Protein AF-A0A1A7BSP9-F1 (afdb_monomer_lite)

Foldseek 3Di:
DDDDDPDDDDDDDDPDDDPPPDPPDLPPPPVVLVCLLVVLVVLLVVLVVLVVVQVVLVPDPPRDPVNNVVSVVVNVVSLVVLVVVLVVNCVNRNQDPDPSSNVSSCSNVVPND

Secondary structure (DSSP, 8-state):
-----------------------------HHHHHTHHHHHHHHHHHHHHHHHHHHHHHH-TT--HHHHHHHHHHHHHHHHHHHHHHHHHHHHH-S-SSHHHHHHHHHHHHS--

Structure (mmCIF, N/CA/C/O backbone):
data_AF-A0A1A7BSP9-F1
#
_entry.id   AF-A0A1A7BSP9-F1
#
loop_
_atom_site.group_PDB
_atom_site.id
_atom_site.type_symbol
_atom_site.label_atom_id
_atom_site.label_alt_id
_atom_site.label_comp_id
_atom_site.label_asym_id
_atom_site.label_entity_id
_atom_site.label_seq_id
_atom_site.pdbx_PDB_ins_code
_atom_site.Cartn_x
_atom_site.Cartn_y
_atom_site.Cartn_z
_atom_site.occupancy
_atom_site.B_iso_or_equiv
_atom_site.auth_seq_id
_atom_site.auth_comp_id
_atom_site.auth_asym_id
_atom_site.auth_atom_id
_atom_site.pdbx_PDB_model_num
ATOM 1 N N . MET A 1 1 ? 45.040 -60.917 -50.921 1.00 47.97 1 MET A N 1
ATOM 2 C CA . MET A 1 1 ? 44.524 -59.546 -50.684 1.00 47.97 1 MET A CA 1
ATOM 3 C C . MET A 1 1 ? 43.172 -59.456 -51.381 1.00 47.97 1 MET A C 1
ATOM 5 O O . MET A 1 1 ? 43.132 -59.882 -52.527 1.00 47.97 1 MET A O 1
ATOM 9 N N . PRO A 1 2 ? 42.076 -59.061 -50.706 1.00 43.91 2 PRO A N 1
ATOM 10 C CA . PRO A 1 2 ? 41.946 -57.713 -50.162 1.00 43.91 2 PRO A CA 1
ATOM 11 C C . PRO A 1 2 ? 41.375 -57.627 -48.736 1.00 43.91 2 PRO A C 1
ATOM 13 O O . PRO A 1 2 ? 40.598 -58.447 -48.258 1.00 43.91 2 PRO A O 1
ATOM 16 N N . SER A 1 3 ? 41.803 -56.557 -48.085 1.00 45.91 3 SER A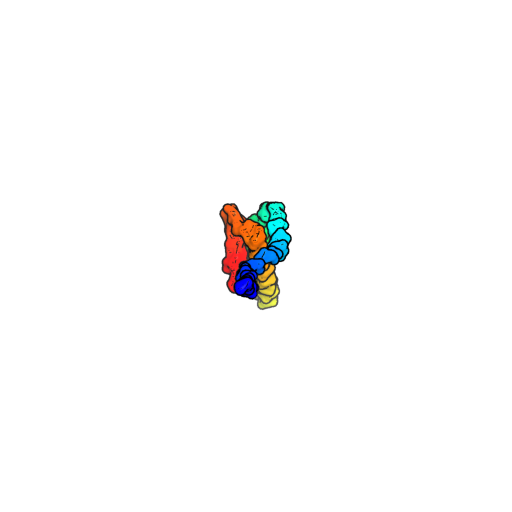 N 1
ATOM 17 C CA . SER A 1 3 ? 41.322 -55.975 -46.842 1.00 45.91 3 SER A CA 1
ATOM 18 C C . SER A 1 3 ? 39.905 -55.409 -46.983 1.00 45.91 3 SER A C 1
ATOM 20 O O . SER A 1 3 ? 39.665 -54.561 -47.839 1.00 45.91 3 SER A O 1
ATOM 22 N N . SER A 1 4 ? 38.995 -55.787 -46.084 1.00 44.28 4 SER A N 1
ATOM 23 C CA . SER A 1 4 ? 37.747 -55.050 -45.852 1.00 44.28 4 SER A CA 1
ATOM 24 C C . SER A 1 4 ? 37.507 -54.915 -44.349 1.00 44.28 4 SER A C 1
ATOM 26 O O . SER A 1 4 ? 36.834 -55.726 -43.719 1.00 44.28 4 SER A O 1
ATOM 28 N N . TRP A 1 5 ? 38.128 -53.897 -43.752 1.00 45.84 5 TRP A N 1
ATOM 29 C CA . TRP A 1 5 ? 37.818 -53.450 -42.397 1.00 45.84 5 TRP A CA 1
ATOM 30 C C . TRP A 1 5 ? 36.715 -52.392 -42.488 1.00 45.84 5 TRP A C 1
ATOM 32 O O . TRP A 1 5 ? 36.930 -51.287 -42.985 1.00 45.84 5 TRP A O 1
ATOM 42 N N . LYS A 1 6 ? 35.513 -52.737 -42.015 1.00 45.28 6 LYS A N 1
ATOM 43 C CA . LYS A 1 6 ? 34.401 -51.799 -41.814 1.00 45.28 6 LYS A CA 1
ATOM 44 C C . LYS A 1 6 ? 34.751 -50.831 -40.677 1.00 45.28 6 LYS A C 1
ATOM 46 O O . LYS A 1 6 ? 34.528 -51.133 -39.507 1.00 45.28 6 LYS A O 1
ATOM 51 N N . GLY A 1 7 ? 35.257 -49.651 -41.024 1.00 43.94 7 GLY A N 1
ATOM 52 C CA . GLY A 1 7 ? 35.350 -48.509 -40.115 1.00 43.94 7 GLY A CA 1
ATOM 53 C C . GLY A 1 7 ? 33.968 -47.891 -39.892 1.00 43.94 7 GLY A C 1
ATOM 54 O O . GLY A 1 7 ? 33.456 -47.163 -40.737 1.00 43.94 7 GLY A O 1
ATOM 55 N N . ARG A 1 8 ? 33.341 -48.204 -38.756 1.00 44.47 8 ARG A N 1
ATOM 56 C CA . ARG A 1 8 ? 32.070 -47.618 -38.315 1.00 44.47 8 ARG A CA 1
ATOM 57 C C . ARG A 1 8 ? 32.358 -46.221 -37.745 1.00 44.47 8 ARG A C 1
ATOM 59 O O . ARG A 1 8 ? 32.873 -46.101 -36.640 1.00 44.47 8 ARG A O 1
ATOM 66 N N . SER A 1 9 ? 32.066 -45.169 -38.509 1.00 40.06 9 SER A N 1
ATOM 67 C CA . SER A 1 9 ? 32.179 -43.780 -38.043 1.00 40.06 9 SER A CA 1
ATOM 68 C C . SER A 1 9 ? 31.012 -43.460 -37.104 1.00 40.06 9 SER A C 1
ATOM 70 O O . SER A 1 9 ? 29.881 -43.283 -37.549 1.00 40.06 9 SER A O 1
ATOM 72 N N . VAL A 1 10 ? 31.270 -43.418 -35.796 1.00 47.06 10 VAL A N 1
ATOM 73 C CA . VAL A 1 10 ? 30.320 -42.896 -34.804 1.00 47.06 10 VAL A CA 1
ATOM 74 C C . VAL A 1 10 ? 30.547 -41.390 -34.717 1.00 47.06 10 VAL A C 1
ATOM 76 O O . VAL A 1 10 ? 31.463 -40.928 -34.037 1.00 47.06 10 VAL A O 1
ATOM 79 N N . LYS A 1 11 ? 29.748 -40.608 -35.451 1.00 45.81 11 LYS A N 1
ATOM 80 C CA . LYS A 1 11 ? 29.733 -39.151 -35.294 1.00 45.81 11 LYS A CA 1
ATOM 81 C C . LYS A 1 11 ? 28.844 -38.772 -34.110 1.00 45.81 11 LYS A C 1
ATOM 83 O O . LYS A 1 11 ? 27.693 -39.183 -34.007 1.00 45.81 11 LYS A O 1
ATOM 88 N N . LYS A 1 12 ? 29.468 -38.021 -33.206 1.00 51.72 12 LYS A N 1
ATOM 89 C CA . LYS A 1 12 ? 28.961 -37.489 -31.944 1.00 51.72 12 LYS A CA 1
ATOM 90 C C . LYS A 1 12 ? 27.727 -36.600 -32.140 1.00 51.72 12 LYS A C 1
ATOM 92 O O . LYS A 1 12 ? 27.686 -35.798 -33.064 1.00 51.72 12 LYS A O 1
ATOM 97 N N . GLN A 1 13 ? 26.789 -36.769 -31.209 1.00 54.16 13 GLN A N 1
ATOM 98 C CA . GLN A 1 13 ? 25.904 -35.771 -30.596 1.00 54.16 13 GLN A CA 1
ATOM 99 C C . GLN A 1 13 ? 25.735 -34.425 -31.318 1.00 54.16 13 GLN A C 1
ATOM 101 O O . GLN A 1 13 ? 26.645 -33.604 -31.316 1.00 54.16 13 GLN A O 1
ATOM 106 N N . MET A 1 14 ? 24.497 -34.137 -31.722 1.00 41.16 14 MET A N 1
ATOM 107 C CA . MET A 1 14 ? 23.875 -32.830 -31.491 1.00 41.16 14 MET A CA 1
ATOM 108 C C . MET A 1 14 ? 22.387 -33.048 -31.201 1.00 41.16 14 MET A C 1
ATOM 110 O O . MET A 1 14 ? 21.580 -33.212 -32.109 1.00 41.16 14 MET A O 1
ATOM 114 N N . ILE A 1 15 ? 22.033 -33.087 -29.916 1.00 55.78 15 ILE A N 1
ATOM 115 C CA . ILE A 1 15 ? 20.659 -32.864 -29.463 1.00 55.78 15 ILE A CA 1
ATOM 116 C C . ILE A 1 15 ? 20.548 -31.358 -29.267 1.00 55.78 15 ILE A C 1
ATOM 118 O O . ILE A 1 15 ? 20.971 -30.847 -28.240 1.00 55.78 15 ILE A O 1
ATOM 122 N N . PHE A 1 16 ? 20.031 -30.648 -30.260 1.00 51.69 16 PHE A N 1
ATOM 123 C CA . PHE A 1 16 ? 19.538 -29.283 -30.098 1.00 51.69 16 PHE A CA 1
ATOM 124 C C . PHE A 1 16 ? 18.385 -29.107 -31.080 1.00 51.69 16 PHE A C 1
ATOM 126 O O . PHE A 1 16 ? 18.553 -28.705 -32.227 1.00 51.69 16 PHE A O 1
ATOM 133 N N . SER A 1 17 ? 17.189 -29.485 -30.643 1.00 42.81 17 SER A N 1
ATOM 134 C CA . SER A 1 17 ? 15.949 -29.111 -31.313 1.00 42.81 17 SER A CA 1
ATOM 135 C C . SER A 1 17 ? 15.042 -28.460 -30.283 1.00 42.81 17 SER A C 1
ATOM 137 O O . SER A 1 17 ? 14.278 -29.108 -29.581 1.00 42.81 17 SER A O 1
ATOM 139 N N . SER A 1 18 ? 15.246 -27.149 -30.181 1.00 50.06 18 SER A N 1
ATOM 140 C CA . SER A 1 18 ? 14.191 -26.143 -30.112 1.00 50.06 18 SER A CA 1
ATOM 141 C C . SER A 1 18 ? 13.090 -26.368 -29.075 1.00 50.06 18 SER A C 1
ATOM 143 O O . SER A 1 18 ? 11.931 -26.597 -29.411 1.00 50.06 18 SER A O 1
ATOM 145 N N . LEU A 1 19 ? 13.431 -26.153 -27.803 1.00 52.47 19 LEU A N 1
ATOM 146 C CA . LEU A 1 19 ? 12.480 -25.595 -26.840 1.00 52.47 19 LEU A CA 1
ATOM 147 C C . LEU A 1 19 ? 12.230 -24.129 -27.221 1.00 52.47 19 LEU A C 1
ATOM 149 O O . LEU A 1 19 ? 12.901 -23.226 -26.733 1.00 52.47 19 LEU A O 1
ATOM 153 N N . MET A 1 20 ? 11.291 -23.896 -28.136 1.00 58.47 20 MET A N 1
ATOM 154 C CA . MET A 1 20 ? 10.792 -22.557 -28.450 1.00 58.47 20 MET A CA 1
ATOM 155 C C . MET A 1 20 ? 9.272 -22.535 -28.330 1.00 58.47 20 MET A C 1
ATOM 157 O O . MET A 1 20 ? 8.550 -22.365 -29.303 1.00 58.47 20 MET A O 1
ATOM 161 N N . VAL A 1 21 ? 8.791 -22.737 -27.104 1.00 54.75 21 VAL A N 1
ATOM 162 C CA . VAL A 1 21 ? 7.409 -22.455 -26.707 1.00 54.75 21 VAL A CA 1
ATOM 163 C C . VAL A 1 21 ? 7.455 -21.855 -25.307 1.00 54.75 21 VAL A C 1
ATOM 165 O O . VAL A 1 21 ? 7.471 -22.586 -24.327 1.00 54.75 21 VAL A O 1
ATOM 168 N N . CYS A 1 22 ? 7.586 -20.528 -25.243 1.00 51.84 22 CYS A N 1
ATOM 169 C CA . CYS A 1 22 ? 7.139 -19.648 -24.151 1.00 51.84 22 CYS A CA 1
ATOM 170 C C . CYS A 1 22 ? 7.538 -18.202 -24.497 1.00 51.84 22 CYS A C 1
ATOM 172 O O . CYS A 1 22 ? 8.393 -17.602 -23.859 1.00 51.84 22 CYS A O 1
ATOM 174 N N . ALA A 1 23 ? 6.951 -17.649 -25.559 1.00 50.72 23 ALA A N 1
ATOM 175 C CA . ALA A 1 23 ? 7.022 -16.212 -25.851 1.00 50.72 23 ALA A CA 1
ATOM 176 C C . ALA A 1 23 ? 5.616 -15.614 -26.024 1.00 50.72 23 ALA A C 1
ATOM 178 O O . ALA A 1 23 ? 5.408 -14.672 -26.782 1.00 50.72 23 ALA A O 1
ATOM 179 N N . LEU A 1 24 ? 4.631 -16.188 -25.332 1.00 51.78 24 LEU A N 1
ATOM 180 C CA . LEU A 1 24 ? 3.306 -15.603 -25.200 1.00 51.78 24 LEU A CA 1
ATOM 181 C C . LEU A 1 24 ? 3.169 -15.058 -23.782 1.00 51.78 24 LEU A C 1
ATOM 183 O O . LEU A 1 24 ? 3.271 -15.816 -22.825 1.00 51.78 24 LEU A O 1
ATOM 187 N N . GLN A 1 25 ? 2.871 -13.757 -23.724 1.00 51.25 25 GLN A N 1
ATOM 188 C CA . GLN A 1 25 ? 2.446 -12.948 -22.573 1.00 51.25 25 GLN A CA 1
ATOM 189 C C . GLN A 1 25 ? 3.526 -12.079 -21.919 1.00 51.25 25 GLN A C 1
ATOM 191 O O . GLN A 1 25 ? 3.940 -12.298 -20.789 1.00 51.25 25 GLN A O 1
ATOM 196 N N . ALA A 1 26 ? 3.883 -11.000 -22.615 1.00 50.25 26 ALA A N 1
ATOM 197 C CA . ALA A 1 26 ? 4.203 -9.726 -21.970 1.00 50.25 26 ALA A CA 1
ATOM 198 C C . ALA A 1 26 ? 3.796 -8.539 -22.864 1.00 50.25 26 ALA A C 1
ATOM 200 O O . ALA A 1 26 ? 4.517 -7.559 -22.974 1.00 50.25 26 ALA A O 1
ATOM 201 N N . ASN A 1 27 ? 2.626 -8.609 -23.507 1.00 47.81 27 ASN A N 1
ATOM 202 C CA . ASN A 1 27 ? 1.888 -7.387 -23.832 1.00 47.81 27 ASN A CA 1
ATOM 203 C C . ASN A 1 27 ? 1.001 -7.092 -22.618 1.00 47.81 27 ASN A C 1
ATOM 205 O O . ASN A 1 27 ? -0.216 -7.229 -22.687 1.00 47.81 27 ASN A O 1
ATOM 209 N N . ALA A 1 28 ? 1.616 -6.751 -21.479 1.00 50.16 28 ALA A N 1
ATOM 210 C CA . ALA A 1 28 ? 0.949 -5.816 -20.586 1.00 50.16 28 ALA A CA 1
ATOM 211 C C . ALA A 1 28 ? 0.890 -4.532 -21.410 1.00 50.16 28 ALA A C 1
ATOM 213 O O . ALA A 1 28 ? 1.913 -3.927 -21.725 1.00 50.16 28 ALA A O 1
ATOM 214 N N . SER A 1 29 ? -0.293 -4.288 -21.950 1.00 53.84 29 SER A N 1
ATOM 215 C CA . SER A 1 29 ? -0.616 -3.268 -22.930 1.00 53.84 29 SER A CA 1
ATOM 216 C C . SER A 1 29 ? 0.092 -1.970 -22.554 1.00 53.84 29 SER A C 1
ATOM 218 O O . SER A 1 29 ? 0.009 -1.552 -21.405 1.00 53.84 29 SER A O 1
ATOM 220 N N . ALA A 1 30 ? 0.755 -1.285 -23.486 1.00 53.41 30 ALA A N 1
ATOM 221 C CA . ALA A 1 30 ? 1.335 0.031 -23.194 1.00 53.41 30 ALA A CA 1
ATOM 222 C C . ALA A 1 30 ? 0.301 1.008 -22.570 1.00 53.41 30 ALA A C 1
ATOM 224 O O . ALA A 1 30 ? 0.677 1.915 -21.832 1.00 53.41 30 ALA A O 1
ATOM 225 N N . SER A 1 31 ? -1.000 0.773 -22.798 1.00 57.12 31 SER A N 1
ATOM 226 C CA . SER A 1 31 ? -2.115 1.445 -22.120 1.00 57.12 31 SER A CA 1
ATOM 227 C C . SER A 1 31 ? -2.228 1.138 -20.620 1.00 57.12 31 SER A C 1
ATOM 229 O O . SER A 1 31 ? -2.508 2.045 -19.849 1.00 57.12 31 SER A O 1
ATOM 231 N N . ASP A 1 32 ? -1.962 -0.092 -20.175 1.00 69.31 32 ASP A N 1
ATOM 232 C CA . ASP A 1 32 ? -2.071 -0.488 -18.760 1.00 69.31 32 ASP A CA 1
ATOM 233 C C . ASP A 1 32 ? -1.001 0.187 -17.890 1.00 69.31 32 ASP A C 1
ATOM 235 O O . ASP A 1 32 ? -1.200 0.391 -16.688 1.00 69.31 32 ASP A O 1
ATOM 239 N N . CYS A 1 33 ? 0.126 0.554 -18.508 1.00 83.88 33 CYS A N 1
ATOM 240 C CA . CYS A 1 33 ? 1.218 1.271 -17.861 1.00 83.88 33 CYS A CA 1
ATOM 241 C C . CYS A 1 33 ? 1.096 2.793 -17.957 1.00 83.88 33 CYS A C 1
ATOM 243 O O . CYS A 1 33 ? 1.626 3.484 -17.088 1.00 83.88 33 CYS A O 1
ATOM 245 N N . ALA A 1 34 ? 0.369 3.321 -18.948 1.00 84.50 34 ALA A N 1
ATOM 246 C CA . ALA A 1 34 ? 0.093 4.755 -19.046 1.00 84.50 34 ALA A CA 1
ATOM 247 C C . ALA A 1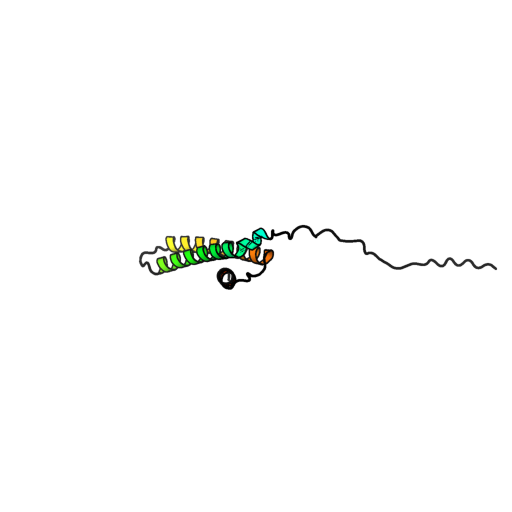 34 ? -0.655 5.273 -17.802 1.00 84.50 34 ALA A C 1
ATOM 249 O O . ALA A 1 34 ? -0.341 6.347 -17.292 1.00 84.50 34 ALA A O 1
ATOM 250 N N . ASP A 1 35 ? -1.559 4.457 -17.252 1.00 88.00 35 ASP A N 1
ATOM 251 C CA . ASP A 1 35 ? -2.356 4.797 -16.068 1.00 88.00 35 ASP A CA 1
ATOM 252 C C . ASP A 1 35 ? -1.746 4.306 -14.743 1.00 88.00 35 ASP A C 1
ATOM 254 O O . ASP A 1 35 ? -2.345 4.468 -13.674 1.00 88.00 35 ASP A O 1
ATOM 258 N N . ALA A 1 36 ? -0.545 3.713 -14.767 1.00 90.75 36 ALA A N 1
ATOM 259 C CA . ALA A 1 36 ? 0.089 3.156 -13.571 1.00 90.75 36 ALA A CA 1
ATOM 260 C C . ALA A 1 36 ? 0.256 4.208 -12.462 1.00 90.75 36 ALA A C 1
ATOM 262 O O . ALA A 1 36 ? -0.056 3.927 -11.305 1.00 90.75 36 ALA A O 1
ATOM 263 N N . GLY A 1 37 ? 0.669 5.432 -12.809 1.00 90.81 37 GLY A N 1
ATOM 264 C CA . GLY A 1 37 ? 0.806 6.537 -11.852 1.00 90.81 37 GLY A CA 1
ATOM 265 C C . GLY A 1 37 ? -0.514 6.916 -11.175 1.00 90.81 37 GLY A C 1
ATOM 266 O O . GLY A 1 37 ? -0.579 7.052 -9.953 1.00 90.81 37 GLY A O 1
ATOM 267 N N . MET A 1 38 ? -1.605 6.986 -11.945 1.00 92.81 38 MET A N 1
ATOM 268 C CA . MET A 1 38 ? -2.941 7.275 -11.413 1.00 92.81 38 MET A CA 1
ATOM 269 C C . MET A 1 38 ? -3.396 6.196 -10.425 1.00 92.81 38 MET A C 1
ATOM 271 O O . MET A 1 38 ? -3.883 6.512 -9.340 1.00 92.81 38 MET A O 1
ATOM 275 N N . ARG A 1 39 ? -3.179 4.924 -10.773 1.00 93.50 39 ARG A N 1
ATOM 276 C CA . ARG A 1 39 ? -3.515 3.778 -9.918 1.00 93.50 39 ARG A CA 1
ATOM 277 C C . ARG A 1 39 ? -2.697 3.768 -8.628 1.00 93.50 39 ARG A C 1
ATOM 279 O O . ARG A 1 39 ? -3.252 3.543 -7.557 1.00 93.50 39 ARG A O 1
ATOM 286 N N . LEU A 1 40 ? -1.394 4.038 -8.715 1.00 94.31 40 LEU A N 1
ATOM 287 C CA . LEU A 1 40 ? -0.515 4.154 -7.547 1.00 94.31 40 LEU A CA 1
ATOM 288 C C . LEU A 1 40 ? -0.964 5.280 -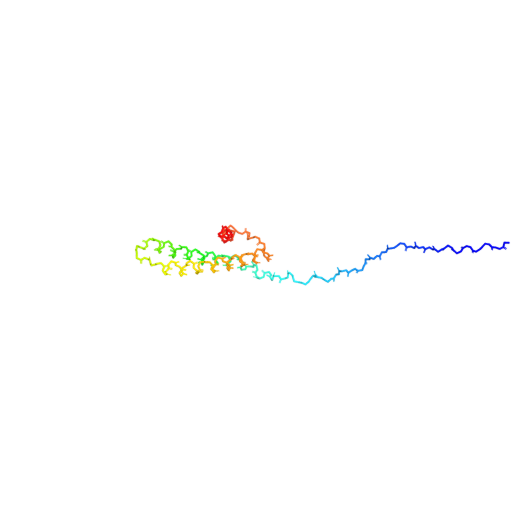6.615 1.00 94.31 40 LEU A C 1
ATOM 290 O O . LEU A 1 40 ? -1.009 5.096 -5.401 1.00 94.31 40 LEU A O 1
ATOM 294 N N . ASN A 1 41 ? -1.337 6.426 -7.180 1.00 94.44 41 ASN A N 1
ATOM 295 C CA . ASN A 1 41 ? -1.826 7.563 -6.415 1.00 94.44 41 ASN A CA 1
ATOM 296 C C . ASN A 1 41 ? -3.169 7.269 -5.721 1.00 94.44 41 ASN A C 1
ATOM 298 O O . ASN A 1 41 ? -3.328 7.622 -4.556 1.00 94.44 41 ASN A O 1
ATOM 302 N N . ASP A 1 42 ? -4.115 6.608 -6.396 1.00 93.62 42 ASP A N 1
ATOM 303 C CA . ASP A 1 42 ? -5.396 6.196 -5.794 1.00 93.62 42 ASP A CA 1
ATOM 304 C C . ASP A 1 42 ? -5.194 5.223 -4.620 1.00 93.62 42 ASP A C 1
ATOM 306 O O . ASP A 1 42 ? -5.740 5.426 -3.534 1.00 93.62 42 ASP A O 1
ATOM 310 N N . MET A 1 43 ? -4.341 4.209 -4.800 1.00 94.00 43 MET A N 1
ATOM 311 C CA . MET A 1 43 ? -3.998 3.268 -3.729 1.00 94.00 43 MET A CA 1
ATOM 312 C C . MET A 1 43 ? -3.345 3.970 -2.534 1.00 94.00 43 MET A C 1
ATOM 314 O O . MET A 1 43 ? -3.729 3.719 -1.389 1.00 94.00 43 MET A O 1
ATOM 318 N N . ALA A 1 44 ? -2.388 4.870 -2.787 1.00 93.31 44 ALA A N 1
ATOM 319 C CA . ALA A 1 44 ? -1.724 5.636 -1.734 1.00 93.31 44 ALA A CA 1
ATOM 320 C C . ALA A 1 44 ? -2.710 6.553 -0.990 1.00 93.31 44 ALA A C 1
ATOM 322 O O . ALA A 1 44 ? -2.647 6.659 0.233 1.00 93.31 44 ALA A O 1
ATOM 323 N N . GLY A 1 45 ? -3.663 7.158 -1.705 1.00 92.44 45 GLY A N 1
ATOM 324 C CA . GLY A 1 45 ? -4.724 7.968 -1.108 1.00 92.44 45 GLY A CA 1
ATOM 325 C C . GLY A 1 45 ? -5.627 7.165 -0.169 1.00 92.44 45 GLY A C 1
ATOM 326 O O . GLY A 1 45 ? -5.899 7.608 0.946 1.00 92.44 45 GLY A O 1
ATOM 327 N N . LYS A 1 46 ? -6.040 5.957 -0.574 1.00 90.38 46 LYS A N 1
ATOM 328 C CA . LYS A 1 46 ? -6.853 5.056 0.264 1.00 90.38 46 LYS A CA 1
ATOM 329 C C . LYS A 1 46 ? -6.112 4.584 1.515 1.00 90.38 46 LYS A C 1
ATOM 331 O O . LYS A 1 46 ? -6.707 4.541 2.592 1.00 90.38 46 LYS A O 1
ATOM 336 N N . ASP A 1 47 ? -4.821 4.267 1.398 1.00 91.31 47 ASP A N 1
ATOM 337 C CA . ASP A 1 47 ? -3.989 3.937 2.564 1.00 91.31 47 ASP A CA 1
ATOM 338 C C . ASP A 1 47 ? -3.885 5.132 3.526 1.00 91.31 47 ASP A C 1
ATOM 340 O O . ASP A 1 47 ? -4.126 5.001 4.728 1.00 91.31 47 ASP A O 1
ATOM 344 N N . GLN A 1 48 ? -3.617 6.327 2.991 1.00 91.44 48 GLN A N 1
ATOM 345 C CA . GLN A 1 48 ? -3.525 7.546 3.790 1.00 91.44 48 GLN A CA 1
ATOM 346 C C . GLN A 1 48 ? -4.849 7.889 4.488 1.00 91.44 48 GLN A C 1
ATOM 348 O O . GLN A 1 48 ? -4.829 8.335 5.637 1.00 91.44 48 GLN A O 1
ATOM 353 N N . GLN A 1 49 ? -5.991 7.646 3.842 1.00 93.25 49 GLN A N 1
ATOM 354 C CA . GLN A 1 49 ? -7.309 7.849 4.443 1.00 93.25 49 GLN A CA 1
ATOM 355 C C . GLN A 1 49 ? -7.500 6.980 5.693 1.00 93.25 49 GLN A C 1
ATOM 357 O O . GLN A 1 49 ? -7.891 7.495 6.740 1.00 93.25 49 GLN A O 1
ATOM 362 N N . ILE A 1 50 ? -7.159 5.688 5.635 1.00 91.06 50 ILE A N 1
ATOM 363 C CA . ILE A 1 50 ? -7.256 4.811 6.813 1.00 91.06 50 ILE A CA 1
ATOM 364 C C . ILE A 1 50 ? -6.336 5.280 7.947 1.00 91.06 50 ILE A C 1
ATOM 366 O O . ILE A 1 50 ? -6.726 5.222 9.113 1.00 91.06 50 ILE A O 1
ATOM 370 N N . ARG A 1 51 ? -5.140 5.798 7.638 1.00 88.94 51 ARG A N 1
ATOM 371 C CA . ARG A 1 51 ? -4.249 6.371 8.665 1.00 88.94 51 ARG A CA 1
ATOM 372 C C . ARG A 1 51 ? -4.865 7.587 9.340 1.00 88.94 51 ARG A C 1
ATOM 374 O O . ARG A 1 51 ? -4.769 7.728 10.554 1.00 88.94 51 ARG A O 1
ATOM 381 N N . GLN A 1 52 ? -5.505 8.460 8.567 1.00 93.06 52 GLN A N 1
ATOM 382 C CA . GLN A 1 52 ? -6.204 9.622 9.112 1.00 93.06 52 GLN A CA 1
ATOM 383 C C . GLN A 1 52 ? -7.369 9.199 10.012 1.00 93.06 52 GLN A C 1
ATOM 385 O O . GLN A 1 52 ? -7.512 9.748 11.103 1.00 93.06 52 GLN A O 1
ATOM 390 N N . GLU A 1 53 ? -8.145 8.188 9.605 1.00 92.31 53 GLU A N 1
ATOM 391 C CA . GLU A 1 53 ? -9.187 7.587 10.448 1.00 92.31 53 GLU A CA 1
ATOM 392 C C . GLU A 1 53 ? -8.597 7.027 11.754 1.00 92.31 53 GLU A C 1
ATOM 394 O O . GLU A 1 53 ? -9.174 7.225 12.824 1.00 92.31 53 GLU A O 1
ATOM 399 N N . TRP A 1 54 ? -7.423 6.387 11.692 1.00 90.44 54 TRP A N 1
ATOM 400 C CA . TRP A 1 54 ? -6.748 5.843 12.873 1.00 90.44 54 TRP A CA 1
ATOM 401 C C . TRP A 1 54 ? -6.314 6.947 13.833 1.00 90.44 54 TRP A C 1
ATOM 403 O O . TRP A 1 54 ? -6.634 6.888 15.018 1.00 90.44 54 TRP A O 1
ATOM 413 N N . TYR A 1 55 ? -5.660 7.994 13.325 1.00 90.62 55 TYR A N 1
ATOM 414 C CA . TYR A 1 55 ? -5.242 9.129 14.148 1.00 90.62 55 TYR A CA 1
ATOM 415 C C . TYR A 1 55 ? -6.428 9.875 14.762 1.00 90.62 55 TYR A C 1
ATOM 417 O O . TYR A 1 55 ? -6.367 10.270 15.925 1.00 90.62 55 TYR A O 1
ATOM 425 N N . ALA A 1 56 ? -7.522 10.036 14.015 1.00 91.12 56 ALA A N 1
ATOM 426 C CA . ALA A 1 56 ? -8.750 10.618 14.544 1.00 91.12 56 ALA A CA 1
ATOM 427 C C . ALA A 1 56 ? -9.334 9.765 15.684 1.00 91.12 56 ALA A C 1
ATOM 429 O O . ALA A 1 56 ? -9.777 10.305 16.698 1.00 91.12 56 ALA A O 1
ATOM 430 N N . LEU A 1 57 ? -9.296 8.436 15.548 1.00 89.62 57 LEU A N 1
ATOM 431 C CA . LEU A 1 57 ? -9.784 7.515 16.571 1.00 89.62 57 LEU A CA 1
ATOM 432 C C . LEU A 1 57 ? -8.874 7.463 17.808 1.00 89.62 57 LEU A C 1
ATOM 434 O O . LEU A 1 57 ? -9.376 7.343 18.922 1.00 89.62 57 LEU A O 1
ATOM 438 N N . GLU A 1 58 ? -7.555 7.581 17.642 1.00 86.31 58 GLU A N 1
ATOM 439 C CA . GLU A 1 58 ? -6.608 7.682 18.761 1.00 86.31 58 GLU A CA 1
ATOM 440 C C . GLU A 1 58 ? -6.791 8.967 19.572 1.00 86.31 58 GLU A C 1
ATOM 442 O O . GLU A 1 58 ? -6.697 8.936 20.798 1.00 86.31 58 GLU A O 1
ATOM 447 N N . GLN A 1 59 ? -7.084 10.085 18.904 1.00 87.12 59 GLN A N 1
ATOM 448 C CA . GLN A 1 59 ? -7.330 11.371 19.563 1.00 87.12 59 GLN A CA 1
ATOM 449 C C . GLN A 1 59 ? -8.720 11.453 20.209 1.00 87.12 59 GLN A C 1
ATOM 451 O O . GLN A 1 59 ? -8.955 12.293 21.081 1.00 87.12 59 GLN A O 1
ATOM 456 N N . ASN A 1 60 ? -9.650 10.583 19.813 1.00 85.44 60 ASN A N 1
ATOM 457 C CA . ASN A 1 60 ? -10.978 10.528 20.398 1.00 85.44 60 ASN A CA 1
ATOM 458 C C . ASN A 1 60 ? -10.965 9.722 21.706 1.00 85.44 60 ASN A C 1
ATOM 460 O O . ASN A 1 60 ? -10.934 8.491 21.705 1.00 85.44 60 ASN A O 1
ATOM 464 N N . SER A 1 61 ? -11.095 10.416 22.839 1.00 72.19 61 SER A N 1
ATOM 465 C CA . SER A 1 61 ? -11.168 9.805 24.175 1.00 72.19 61 SER A CA 1
ATOM 466 C C . SER A 1 61 ? -12.377 8.882 24.391 1.00 72.19 61 SER A C 1
ATOM 468 O O . SER A 1 61 ? -12.419 8.160 25.385 1.00 72.19 61 SER A O 1
ATOM 470 N N . LYS A 1 62 ? -13.350 8.882 23.470 1.00 80.94 62 LYS A N 1
ATOM 471 C CA . LYS A 1 62 ? -14.523 7.995 23.470 1.00 80.94 62 LYS A CA 1
ATOM 472 C C . LYS A 1 62 ? -14.413 6.819 22.494 1.00 80.94 62 LYS A C 1
ATOM 474 O O . LYS A 1 62 ? -15.352 6.032 22.425 1.00 80.94 62 LYS A O 1
ATOM 479 N N . GLY A 1 63 ? -13.316 6.701 21.740 1.00 78.38 63 GLY A N 1
ATOM 480 C CA . GLY A 1 63 ? -13.123 5.612 20.783 1.00 78.38 63 GLY A CA 1
ATOM 481 C C . GLY A 1 63 ? -13.154 4.249 21.475 1.00 78.38 63 GLY A C 1
ATOM 482 O O . GLY A 1 63 ? -12.348 3.970 22.366 1.00 78.38 63 GLY A O 1
ATOM 483 N N . THR A 1 64 ? -14.091 3.398 21.074 1.00 85.69 64 THR A N 1
ATOM 484 C CA . THR A 1 64 ? -14.293 2.072 21.666 1.00 85.69 64 THR A CA 1
ATOM 485 C C . THR A 1 64 ? -13.274 1.059 21.133 1.00 85.69 64 THR A C 1
ATOM 487 O O . THR A 1 64 ? -12.727 1.216 20.040 1.00 85.69 64 THR A O 1
ATOM 490 N N . SER A 1 65 ? -13.027 -0.028 21.881 1.00 87.69 65 SER A N 1
ATOM 491 C CA . SER A 1 65 ? -12.172 -1.136 21.398 1.00 87.69 65 SER A CA 1
ATOM 492 C C . SER A 1 65 ? -12.694 -1.719 20.082 1.00 87.69 65 SER A C 1
ATOM 494 O O . SER A 1 65 ? -11.919 -2.012 19.178 1.00 87.69 65 SER A O 1
ATOM 496 N N . VAL A 1 66 ? -14.021 -1.808 19.946 1.00 90.75 66 VAL A N 1
ATOM 497 C CA . VAL A 1 66 ? -14.690 -2.363 18.762 1.00 90.75 66 VAL A CA 1
ATOM 498 C C . VAL A 1 66 ? -14.402 -1.530 17.510 1.00 90.75 66 VAL A C 1
ATOM 500 O O . VAL A 1 66 ? -14.110 -2.088 16.455 1.00 90.75 66 VAL A O 1
ATOM 503 N N . GLU A 1 67 ? -14.429 -0.198 17.613 1.00 89.75 67 GLU A N 1
ATOM 504 C CA . GLU A 1 67 ? -14.092 0.691 16.492 1.00 89.75 67 GLU A CA 1
ATOM 505 C C . GLU A 1 67 ? -12.621 0.556 16.088 1.00 89.75 67 GLU A C 1
ATOM 507 O O . GLU A 1 67 ? -12.308 0.501 14.896 1.00 89.75 67 GLU A O 1
ATOM 512 N N . LYS A 1 68 ? -11.719 0.437 17.073 1.00 88.94 68 LYS A N 1
ATOM 513 C CA . LYS A 1 68 ? -10.283 0.244 16.822 1.00 88.94 68 LYS A CA 1
ATOM 514 C C . LYS A 1 68 ? -10.019 -1.080 16.114 1.00 88.94 68 LYS A C 1
ATOM 516 O O . LYS A 1 68 ? -9.294 -1.107 15.124 1.00 88.94 68 LYS A O 1
ATOM 521 N N . GLU A 1 69 ? -10.644 -2.162 16.566 1.00 92.31 69 GLU A N 1
ATOM 522 C CA . GLU A 1 69 ? -10.523 -3.486 15.948 1.00 92.31 69 GLU A CA 1
ATOM 523 C C . GLU A 1 69 ? -11.093 -3.514 14.525 1.00 92.31 69 GLU A C 1
ATOM 525 O O . GLU A 1 69 ? -10.463 -4.056 13.611 1.00 92.31 69 GLU A O 1
ATOM 530 N N . ALA A 1 70 ? -12.256 -2.894 14.304 1.00 92.19 70 ALA A N 1
ATOM 531 C CA . ALA A 1 70 ? -12.865 -2.798 12.981 1.00 92.19 70 ALA A CA 1
ATOM 532 C C . ALA A 1 70 ? -11.968 -2.027 12.000 1.00 92.19 70 ALA A C 1
ATOM 534 O O . ALA A 1 70 ? -11.748 -2.475 10.868 1.00 92.19 70 ALA A O 1
ATOM 535 N N . LEU A 1 71 ? -11.406 -0.899 12.442 1.00 91.81 71 LEU A N 1
ATOM 536 C CA . LEU A 1 71 ? -10.491 -0.097 11.640 1.00 91.81 71 LEU A CA 1
ATOM 537 C C . LEU A 1 71 ? -9.175 -0.833 11.371 1.00 91.81 71 LEU A C 1
ATOM 539 O O . LEU A 1 71 ? -8.712 -0.864 10.232 1.00 91.81 71 LEU A O 1
ATOM 543 N N . GLN A 1 72 ? -8.613 -1.507 12.374 1.00 91.00 72 GLN A N 1
ATOM 544 C CA . GLN A 1 72 ? -7.404 -2.312 12.211 1.00 91.00 72 GLN A CA 1
ATOM 545 C C . GLN A 1 72 ? -7.617 -3.460 11.214 1.00 91.00 72 GLN A C 1
ATOM 547 O O . GLN A 1 72 ? -6.739 -3.751 10.399 1.00 91.00 72 GLN A O 1
ATOM 552 N N . LYS A 1 73 ? -8.787 -4.111 11.236 1.00 92.69 73 LYS A N 1
ATOM 553 C CA . LYS A 1 73 ? -9.135 -5.155 10.265 1.00 92.69 73 LYS A CA 1
ATOM 554 C C . LYS A 1 73 ? -9.215 -4.591 8.847 1.00 92.69 73 LYS A C 1
ATOM 556 O O . LYS A 1 73 ? -8.650 -5.191 7.936 1.00 92.69 73 LYS A O 1
ATOM 561 N N . ARG A 1 74 ? -9.874 -3.441 8.663 1.00 92.75 74 ARG A N 1
ATOM 562 C CA . ARG A 1 74 ? -9.926 -2.744 7.366 1.00 92.75 74 ARG A CA 1
ATOM 563 C C . ARG A 1 74 ? -8.529 -2.384 6.873 1.00 92.75 74 ARG A C 1
ATOM 565 O O . ARG A 1 74 ? -8.216 -2.658 5.721 1.00 92.75 74 ARG A O 1
ATOM 572 N N . TRP A 1 75 ? -7.685 -1.844 7.750 1.00 90.81 75 TRP A N 1
ATOM 573 C CA . TRP A 1 75 ? -6.313 -1.486 7.407 1.00 90.81 75 TRP A CA 1
ATOM 574 C C . TRP A 1 75 ? -5.527 -2.693 6.892 1.00 90.81 75 TRP A C 1
ATOM 576 O O . TRP A 1 75 ? -4.972 -2.630 5.803 1.00 90.81 75 TRP A O 1
ATOM 586 N N . LYS A 1 76 ? -5.561 -3.830 7.598 1.00 89.88 76 LYS A N 1
ATOM 587 C CA . LYS A 1 76 ? -4.871 -5.057 7.158 1.00 89.88 76 LYS A CA 1
ATOM 588 C C . LYS A 1 76 ? -5.306 -5.531 5.769 1.00 89.88 76 LYS A C 1
ATOM 590 O O . LYS A 1 76 ? -4.479 -6.030 5.012 1.00 89.88 76 LYS A O 1
ATOM 595 N N . VAL A 1 77 ? -6.593 -5.395 5.441 1.00 90.75 77 VAL A N 1
ATOM 596 C CA . VAL A 1 77 ? -7.108 -5.748 4.110 1.00 90.75 77 VAL A CA 1
ATOM 597 C C . VAL A 1 77 ? -6.552 -4.796 3.053 1.00 90.75 77 VAL A C 1
ATOM 599 O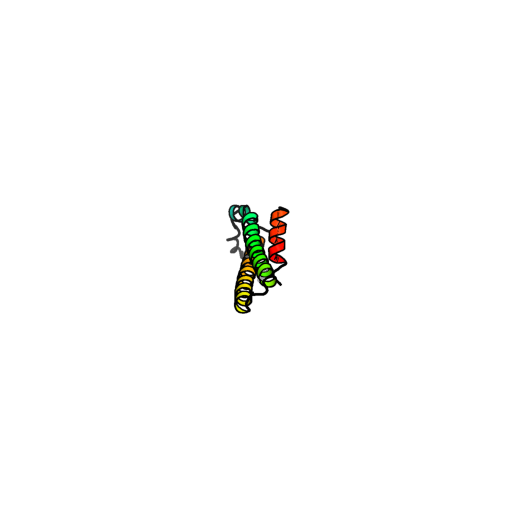 O . VAL A 1 77 ? -5.983 -5.267 2.073 1.00 90.75 77 VAL A O 1
ATOM 602 N N . ILE A 1 78 ? -6.651 -3.480 3.276 1.00 89.06 78 ILE A N 1
ATOM 603 C CA . ILE A 1 78 ? -6.139 -2.476 2.329 1.00 89.06 78 ILE A CA 1
ATOM 604 C C . ILE A 1 78 ? -4.635 -2.634 2.118 1.00 89.06 78 ILE A C 1
ATOM 606 O O . ILE A 1 78 ? -4.188 -2.639 0.977 1.00 89.06 78 ILE A O 1
ATOM 610 N N . ASP A 1 79 ? -3.861 -2.813 3.186 1.00 88.06 79 ASP A N 1
ATOM 611 C CA . ASP A 1 79 ? -2.409 -2.980 3.100 1.00 88.06 79 ASP A CA 1
ATOM 612 C C . ASP A 1 79 ? -2.032 -4.229 2.281 1.00 88.06 79 ASP A C 1
ATOM 614 O O . ASP A 1 79 ? -1.244 -4.154 1.334 1.00 88.06 79 ASP A O 1
ATOM 618 N N . GLY A 1 80 ? -2.682 -5.368 2.550 1.00 88.31 80 GLY A N 1
ATOM 619 C CA . GLY A 1 80 ? -2.456 -6.603 1.797 1.00 88.31 80 GLY A CA 1
ATOM 620 C C . GLY A 1 80 ? -2.836 -6.496 0.314 1.00 88.31 80 GLY A C 1
ATOM 621 O O . GLY A 1 80 ? -2.106 -6.980 -0.560 1.00 88.31 80 GLY A O 1
ATOM 622 N N . GLU A 1 81 ? -3.960 -5.848 0.004 1.00 91.12 81 GLU A N 1
ATOM 623 C CA . GLU A 1 81 ? -4.401 -5.614 -1.375 1.00 91.12 81 GLU A CA 1
ATOM 624 C C . GLU A 1 81 ? -3.480 -4.638 -2.112 1.00 91.12 81 GLU A C 1
ATOM 626 O O . GLU A 1 81 ? -3.088 -4.906 -3.253 1.00 91.12 81 GLU A O 1
ATOM 631 N N . ASN A 1 82 ? -3.081 -3.551 -1.454 1.00 91.31 82 ASN A N 1
ATOM 632 C CA . ASN A 1 82 ? -2.157 -2.559 -1.987 1.00 91.31 82 ASN A CA 1
ATOM 633 C C . ASN A 1 82 ? -0.796 -3.178 -2.303 1.00 91.31 82 ASN A C 1
ATOM 635 O O . ASN A 1 82 ? -0.269 -2.958 -3.393 1.00 91.31 82 ASN A O 1
ATOM 639 N N . LEU A 1 83 ? -0.255 -4.022 -1.419 1.00 90.19 83 LEU A N 1
ATOM 640 C CA . LEU A 1 83 ? 1.002 -4.729 -1.668 1.00 90.19 83 LEU A CA 1
ATOM 641 C C . LEU A 1 83 ? 0.927 -5.606 -2.916 1.00 90.19 83 LEU A C 1
ATOM 643 O O . LEU A 1 83 ? 1.844 -5.628 -3.742 1.00 90.19 83 LEU A O 1
ATOM 647 N N . LYS A 1 84 ? -0.160 -6.369 -3.051 1.00 91.44 84 LYS A N 1
ATOM 648 C CA . LYS A 1 84 ? -0.361 -7.240 -4.210 1.00 91.44 84 LYS A CA 1
ATOM 649 C C . LYS A 1 84 ? -0.433 -6.411 -5.491 1.00 91.44 84 LYS A C 1
ATOM 651 O O . LYS A 1 84 ? 0.211 -6.751 -6.481 1.00 91.44 84 LYS A O 1
ATOM 656 N N . GLN A 1 85 ? -1.186 -5.316 -5.468 1.00 91.44 85 GLN A N 1
ATOM 657 C CA . GLN A 1 85 ? -1.353 -4.453 -6.630 1.00 91.44 85 GLN A CA 1
ATOM 658 C C . GLN A 1 85 ? -0.070 -3.703 -6.995 1.00 91.44 85 GLN A C 1
ATOM 660 O O . GLN A 1 85 ? 0.293 -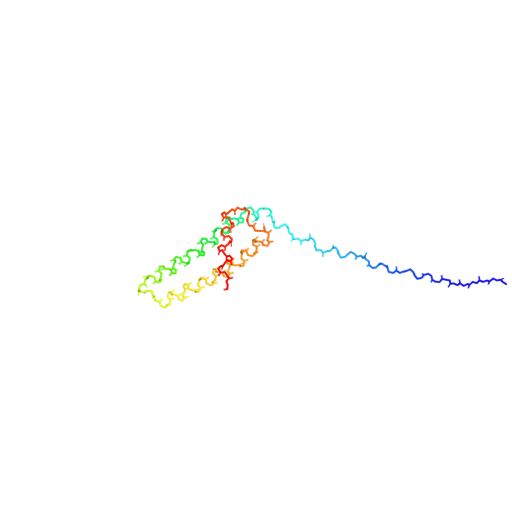3.701 -8.169 1.00 91.44 85 GLN A O 1
ATOM 665 N N . VAL A 1 86 ? 0.660 -3.140 -6.028 1.00 92.88 86 VAL A N 1
ATOM 666 C CA . VAL A 1 86 ? 1.917 -2.424 -6.293 1.00 92.88 86 VAL A CA 1
ATOM 667 C C . VAL A 1 86 ? 2.966 -3.363 -6.890 1.00 92.88 86 VAL A C 1
ATOM 669 O O . VAL A 1 86 ? 3.619 -3.005 -7.866 1.00 92.88 86 VAL A O 1
ATOM 672 N N . LYS A 1 87 ? 3.063 -4.606 -6.389 1.00 90.88 87 LYS A N 1
ATOM 673 C CA . LYS A 1 87 ? 3.943 -5.640 -6.956 1.00 90.88 87 LYS A CA 1
ATOM 674 C C . LYS A 1 87 ? 3.568 -5.971 -8.394 1.00 90.88 87 LYS A C 1
ATOM 676 O O . LYS A 1 87 ? 4.452 -6.049 -9.239 1.00 90.88 87 LYS A O 1
ATOM 681 N N . ASN A 1 88 ? 2.275 -6.120 -8.679 1.00 91.69 88 ASN A N 1
ATOM 682 C CA . ASN A 1 88 ? 1.800 -6.394 -10.034 1.00 91.69 88 ASN A CA 1
ATOM 683 C C . ASN A 1 88 ? 2.088 -5.226 -10.989 1.00 91.69 88 ASN A C 1
ATOM 685 O O . ASN A 1 88 ? 2.526 -5.460 -12.111 1.00 91.69 88 ASN A O 1
ATOM 689 N N . ILE A 1 89 ? 1.883 -3.980 -10.547 1.00 91.00 89 ILE A N 1
ATOM 690 C CA . ILE A 1 89 ? 2.179 -2.782 -11.347 1.00 91.00 89 ILE A CA 1
ATOM 691 C C . ILE A 1 89 ? 3.681 -2.686 -11.623 1.00 91.00 89 ILE A C 1
ATOM 693 O O . ILE A 1 89 ? 4.067 -2.525 -12.774 1.00 91.00 89 ILE A O 1
ATOM 697 N N . ILE A 1 90 ? 4.531 -2.847 -10.604 1.00 90.50 90 ILE A N 1
ATOM 698 C CA . ILE A 1 90 ? 5.990 -2.776 -10.768 1.00 90.50 90 ILE A CA 1
ATOM 699 C C . ILE A 1 90 ? 6.504 -3.921 -11.652 1.00 90.50 90 ILE A C 1
ATOM 701 O O . ILE A 1 90 ? 7.379 -3.701 -12.484 1.00 90.50 90 ILE A O 1
ATOM 705 N N . ALA A 1 91 ? 5.957 -5.131 -11.515 1.00 90.31 91 ALA A N 1
ATOM 706 C CA . ALA A 1 91 ? 6.342 -6.266 -12.353 1.00 90.31 91 ALA A CA 1
ATOM 707 C C . ALA A 1 91 ? 5.957 -6.071 -13.830 1.00 90.31 91 ALA A C 1
ATOM 709 O O . ALA A 1 91 ? 6.698 -6.507 -14.707 1.00 90.31 91 ALA A O 1
ATOM 710 N N . ALA A 1 92 ? 4.820 -5.424 -14.106 1.00 89.69 92 ALA A N 1
ATOM 711 C CA . ALA A 1 92 ? 4.332 -5.194 -15.465 1.00 89.69 92 ALA A CA 1
ATOM 712 C C . ALA A 1 92 ? 4.943 -3.948 -16.129 1.00 89.69 92 ALA A C 1
ATOM 714 O O . ALA A 1 92 ? 5.272 -3.981 -17.311 1.00 89.69 92 ALA A O 1
ATOM 715 N N . CYS A 1 93 ? 5.089 -2.858 -15.375 1.00 90.12 93 CYS A N 1
ATOM 716 C CA . CYS A 1 93 ? 5.403 -1.526 -15.899 1.00 90.12 93 CYS A CA 1
ATOM 717 C C . CYS A 1 93 ? 6.770 -0.991 -15.455 1.00 90.12 93 CYS A C 1
ATOM 719 O O . CYS A 1 93 ? 7.182 0.081 -15.896 1.00 90.12 93 CYS A O 1
ATOM 721 N N . GLY A 1 94 ? 7.476 -1.716 -14.586 1.00 90.56 94 GLY A N 1
ATOM 722 C CA . GLY A 1 94 ? 8.684 -1.232 -13.931 1.00 90.56 94 GLY A CA 1
ATOM 723 C C . GLY A 1 94 ? 8.391 -0.220 -12.821 1.00 90.56 94 GLY A C 1
ATOM 724 O O . GLY A 1 94 ? 7.245 0.060 -12.463 1.00 90.56 94 GLY A O 1
ATOM 725 N N . TRP A 1 95 ? 9.461 0.325 -12.243 1.00 91.50 95 TRP A N 1
ATOM 726 C CA . TRP A 1 95 ? 9.341 1.403 -11.265 1.00 91.50 95 TRP A CA 1
ATOM 727 C C . TRP A 1 95 ? 8.899 2.712 -11.953 1.00 91.50 95 TRP A C 1
ATOM 729 O O . TRP A 1 95 ? 9.409 3.011 -13.036 1.00 91.50 95 TRP A O 1
ATOM 739 N N . PRO A 1 96 ? 7.996 3.520 -11.361 1.00 91.06 96 PRO A N 1
ATOM 740 C CA . PRO A 1 96 ? 7.501 4.737 -12.005 1.00 91.06 96 PRO A CA 1
ATOM 741 C C . PRO A 1 96 ? 8.597 5.779 -12.250 1.00 91.06 96 PRO A C 1
ATOM 743 O O . PRO A 1 96 ? 9.386 6.084 -11.359 1.00 91.06 96 PRO A O 1
ATOM 746 N N . GLY A 1 97 ? 8.612 6.386 -13.439 1.00 88.19 97 GLY A N 1
ATOM 747 C CA . GLY A 1 97 ? 9.658 7.338 -13.833 1.00 88.19 97 GLY A CA 1
ATOM 748 C C . GLY A 1 97 ? 9.498 8.766 -13.292 1.00 88.19 97 GLY A C 1
ATOM 749 O O . GLY A 1 97 ? 10.460 9.530 -13.309 1.00 88.19 97 GLY A O 1
ATOM 750 N N . THR A 1 98 ? 8.307 9.155 -12.821 1.00 92.25 98 THR A N 1
ATOM 751 C CA . THR A 1 98 ? 8.067 10.503 -12.274 1.00 92.25 98 THR A CA 1
ATOM 752 C C . THR A 1 98 ? 8.273 10.525 -10.759 1.00 92.25 98 THR A C 1
ATOM 754 O O . THR A 1 98 ? 8.005 9.538 -10.073 1.00 92.25 98 THR A O 1
ATOM 757 N N . ALA A 1 99 ? 8.707 11.665 -10.209 1.00 93.12 99 ALA A N 1
ATOM 758 C CA . ALA A 1 99 ? 8.903 11.820 -8.764 1.00 93.12 99 ALA A CA 1
ATOM 759 C C . ALA A 1 99 ? 7.601 11.615 -7.968 1.00 93.12 99 ALA A C 1
ATOM 761 O O . ALA A 1 99 ? 7.616 10.986 -6.912 1.00 93.12 99 ALA A O 1
ATOM 762 N N . LYS A 1 100 ? 6.472 12.106 -8.496 1.00 92.88 100 LYS A N 1
ATOM 763 C CA . LYS A 1 100 ? 5.151 11.953 -7.874 1.00 92.88 100 LYS A CA 1
ATOM 764 C C . LYS A 1 100 ? 4.752 10.480 -7.778 1.00 92.88 100 LYS A C 1
ATOM 766 O O . LYS A 1 100 ? 4.421 10.009 -6.695 1.00 92.88 100 LYS A O 1
ATOM 771 N N . ASP A 1 101 ? 4.831 9.747 -8.884 1.00 92.44 101 ASP A N 1
ATOM 772 C CA . ASP A 1 101 ? 4.388 8.351 -8.919 1.00 92.44 101 ASP A CA 1
ATOM 773 C C . ASP A 1 101 ? 5.366 7.438 -8.171 1.00 92.44 101 ASP A C 1
ATOM 775 O O . ASP A 1 101 ? 4.949 6.502 -7.490 1.00 92.44 101 ASP A O 1
ATOM 779 N N . SER A 1 102 ? 6.667 7.752 -8.228 1.00 92.50 102 SER A N 1
ATOM 780 C CA . SER A 1 102 ? 7.695 7.119 -7.395 1.00 92.50 102 SER A CA 1
ATOM 781 C C . SER A 1 102 ? 7.405 7.304 -5.909 1.00 92.50 102 SER A C 1
ATOM 783 O O . SER A 1 102 ? 7.571 6.364 -5.136 1.00 92.50 102 SER A O 1
ATOM 785 N N . HIS A 1 103 ? 6.958 8.493 -5.498 1.00 93.88 103 HIS A N 1
ATOM 786 C CA . HIS A 1 103 ? 6.582 8.748 -4.114 1.00 93.88 103 HIS A CA 1
ATOM 787 C C . HIS A 1 103 ? 5.363 7.914 -3.707 1.00 93.88 103 HIS A C 1
ATOM 789 O O . HIS A 1 103 ? 5.413 7.249 -2.676 1.00 93.88 103 HIS A O 1
ATOM 795 N N . SER A 1 104 ? 4.310 7.861 -4.530 1.00 93.44 104 SER A N 1
ATOM 796 C CA . SER A 1 104 ? 3.150 6.997 -4.267 1.00 93.44 104 SER A CA 1
ATOM 797 C C . SER A 1 104 ? 3.533 5.515 -4.188 1.00 93.44 104 SER A C 1
ATOM 799 O O . SER A 1 104 ? 3.116 4.828 -3.260 1.00 93.44 104 SER A O 1
ATOM 801 N N . ALA A 1 105 ? 4.372 5.021 -5.105 1.00 93.00 105 ALA A N 1
ATOM 802 C CA . ALA A 1 105 ? 4.875 3.649 -5.055 1.00 93.00 105 ALA A CA 1
ATOM 803 C C . ALA A 1 105 ? 5.697 3.386 -3.785 1.00 93.00 105 ALA A C 1
ATOM 805 O O . ALA A 1 105 ? 5.497 2.365 -3.130 1.00 93.00 105 ALA A O 1
ATOM 806 N N . TRP A 1 106 ? 6.578 4.319 -3.409 1.00 92.31 106 TRP A N 1
ATOM 807 C CA . TRP A 1 106 ? 7.375 4.231 -2.187 1.00 92.31 106 TRP A CA 1
ATOM 808 C C . TRP A 1 106 ? 6.504 4.182 -0.930 1.00 92.31 106 TRP A C 1
ATOM 810 O O . TRP A 1 106 ? 6.739 3.332 -0.069 1.00 92.31 106 TRP A O 1
ATOM 820 N N . LEU A 1 107 ? 5.475 5.038 -0.853 1.00 91.19 107 LEU A N 1
ATOM 821 C CA . LEU A 1 107 ? 4.510 5.020 0.243 1.00 91.19 107 LEU A CA 1
ATOM 822 C C . LEU A 1 107 ? 3.902 3.626 0.390 1.00 91.19 107 LEU A C 1
ATOM 824 O O . LEU A 1 107 ? 3.896 3.088 1.484 1.00 91.19 107 LEU A O 1
ATOM 828 N N . LEU A 1 108 ? 3.474 3.004 -0.704 1.00 91.12 108 LEU A N 1
ATOM 829 C CA . LEU A 1 108 ? 2.826 1.696 -0.657 1.00 91.12 108 LEU A CA 1
ATOM 830 C C . LEU A 1 108 ? 3.774 0.553 -0.262 1.00 91.12 108 LEU A C 1
ATOM 832 O O . LEU A 1 108 ? 3.351 -0.360 0.434 1.00 91.12 108 LEU A O 1
ATOM 836 N N . VAL A 1 109 ? 5.047 0.576 -0.672 1.00 88.50 109 VAL A N 1
ATOM 837 C CA . VAL A 1 109 ? 5.978 -0.540 -0.389 1.00 88.50 109 VAL A CA 1
ATOM 838 C C . VAL A 1 109 ? 6.657 -0.457 0.975 1.00 88.50 109 VAL A C 1
ATOM 840 O O . VAL A 1 109 ? 7.009 -1.494 1.530 1.00 88.50 109 VAL A O 1
ATOM 843 N N . GLN A 1 110 ? 6.865 0.741 1.531 1.00 81.69 110 GLN A N 1
ATOM 844 C CA . GLN A 1 110 ? 7.532 0.883 2.835 1.00 81.69 110 GLN A CA 1
ATOM 845 C C . GLN A 1 110 ? 6.670 0.362 3.998 1.00 81.69 110 GLN A C 1
ATOM 847 O O . GLN A 1 110 ? 7.192 0.044 5.065 1.00 81.69 110 GLN A O 1
ATOM 852 N N . LEU A 1 111 ? 5.350 0.341 3.798 1.00 65.12 111 LEU A N 1
ATOM 853 C CA . LEU A 1 111 ? 4.352 0.059 4.827 1.00 65.12 111 LEU A CA 1
ATOM 854 C C . LEU A 1 111 ? 4.067 -1.436 4.974 1.00 65.12 111 LEU A C 1
ATOM 856 O O . LEU A 1 111 ? 3.603 -1.866 6.025 1.00 65.12 111 LEU A O 1
ATOM 860 N N . CYS A 1 112 ? 4.440 -2.221 3.968 1.00 58.16 112 CYS A N 1
ATOM 861 C CA . CYS A 1 112 ? 4.285 -3.662 3.959 1.00 58.16 112 CYS A CA 1
ATOM 862 C C . CYS A 1 112 ? 5.498 -4.339 4.617 1.00 58.16 112 CYS A C 1
ATOM 864 O O . CYS A 1 112 ? 6.415 -4.797 3.927 1.00 58.16 112 CYS A O 1
ATOM 866 N N . ARG A 1 113 ? 5.520 -4.377 5.953 1.00 47.69 113 ARG A N 1
ATOM 867 C CA . ARG A 1 113 ? 6.454 -5.192 6.749 1.00 47.69 113 ARG A CA 1
ATOM 868 C C . ARG A 1 113 ? 5.729 -6.292 7.504 1.00 47.69 113 ARG A C 1
ATOM 870 O O . ARG A 1 113 ? 4.700 -5.984 8.139 1.00 47.69 113 AR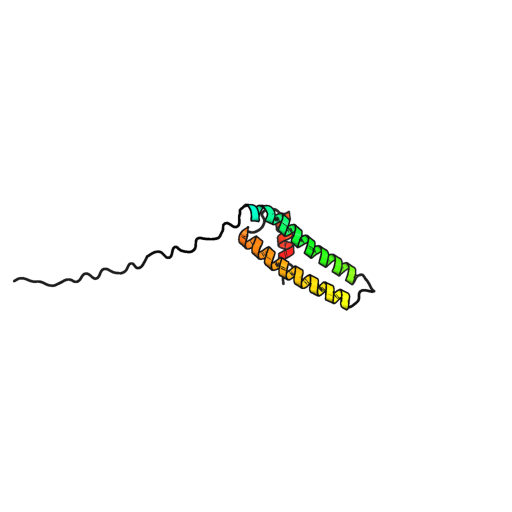G A O 1
#

Radius of gyration: 29.05 Å; chains: 1; bounding box: 59×72×75 Å

Sequence (113 aa):
MPSSWKGRSVKKQMIFSSLMVCALQANASASDCADAGMRLNDMAGKDQQIRQEWYALEQNSKGTSVEKEALQKRWKVIDGENLKQVKNIIAACGWPGTAKDSHSAWLLVQLCR

Organism: NCBI:txid1747903

pLDDT: mean 77.88, std 18.94, range [40.06, 94.44]